Protein AF-A0A7T8KHH2-F1 (afdb_monomer_lite)

Radius of gyration: 18.03 Å; chains: 1; bounding box: 40×39×51 Å

Secondary structure (DSSP, 8-state):
-HHHHHHHHT-SS--SGGGHHHHHHHHHHHHHHHHHH-TTTHHHHHHHHHHHHHHHGGGGT-HHHHHHHHTSGGG-GGGS-HHHHHHHHHHHHHHHHTTTTS-PPPP---------SSPPPPPS---HHHHHHHHT--

Foldseek 3Di:
DVVVLCCQCVPPVNVFLLVNLLSLLVLLVVLVVCLVPDPVCNVVSVVVNVVSCVVCVVLLVDLVNLQSNVVDPVNPLVSDDPVSSVSSVVSNVVVVVVQVVDDDDDDDDDDDDDDPPRDPDDDDDDDPVNVVVVVVVD

Organism: Caligus rogercresseyi (NCBI:txid217165)

Sequence (138 aa):
PLAQALDILQSENNIFLGHLLPTISSLILHLKRIKEQSNKCRPLAEALLRGIHHRFDSYFESREMFVATSYLPEFKIRLFNSEQREKARKYLLEEVTSMDDGLDSPEIESSKGNSSFFCSEPSSEDTPDDEVNRFLAD

Structure (mmCIF, N/CA/C/O backbone):
data_AF-A0A7T8KHH2-F1
#
_entry.id   AF-A0A7T8KHH2-F1
#
loop_
_atom_site.group_PDB
_atom_site.id
_atom_site.type_symbol
_atom_site.label_atom_id
_atom_site.label_alt_id
_atom_site.label_comp_id
_atom_site.label_asym_id
_atom_site.label_entity_id
_atom_site.label_seq_id
_atom_site.pdbx_PDB_ins_code
_atom_site.Cartn_x
_atom_site.Cartn_y
_atom_site.Cartn_z
_atom_site.occupancy
_atom_site.B_iso_or_equiv
_atom_site.auth_seq_id
_atom_site.auth_comp_id
_atom_site.auth_asym_id
_atom_site.auth_atom_id
_atom_site.pdbx_PDB_model_num
ATOM 1 N N . PRO A 1 1 ? -14.313 0.964 2.209 1.00 89.00 1 PRO A N 1
ATOM 2 C CA . PRO A 1 1 ? -12.863 1.023 1.924 1.00 89.00 1 PRO A CA 1
ATOM 3 C C . PRO A 1 1 ? -12.239 -0.340 1.591 1.00 89.00 1 PRO A C 1
ATOM 5 O O . PRO A 1 1 ? -11.652 -0.449 0.529 1.00 89.00 1 PRO A O 1
ATOM 8 N N . LEU A 1 2 ? -12.371 -1.376 2.437 1.00 93.25 2 LEU A N 1
ATOM 9 C CA . LEU A 1 2 ? -11.752 -2.681 2.145 1.00 93.25 2 LEU A CA 1
ATOM 10 C C . LEU A 1 2 ? -12.328 -3.337 0.881 1.00 93.25 2 LEU A C 1
ATOM 12 O O . LEU A 1 2 ? -11.558 -3.736 0.022 1.00 93.25 2 LEU A O 1
ATOM 16 N N . ALA A 1 3 ? -13.658 -3.396 0.748 1.00 93.81 3 ALA A N 1
ATOM 17 C CA . ALA A 1 3 ? -14.310 -3.938 -0.449 1.00 93.81 3 ALA A CA 1
ATOM 18 C C . ALA A 1 3 ? -13.868 -3.200 -1.723 1.00 93.81 3 ALA A C 1
ATOM 20 O O . ALA A 1 3 ? -13.372 -3.829 -2.637 1.00 93.81 3 ALA A O 1
ATOM 21 N N . GLN A 1 4 ? -13.892 -1.864 -1.716 1.00 90.81 4 GLN A N 1
ATOM 22 C CA . GLN A 1 4 ? -13.430 -1.049 -2.850 1.00 90.81 4 GLN A CA 1
ATOM 23 C C . GLN A 1 4 ? -11.959 -1.298 -3.217 1.00 90.81 4 GLN A C 1
ATOM 25 O O . GLN A 1 4 ? -11.611 -1.327 -4.390 1.00 90.81 4 GLN A O 1
ATOM 30 N N . ALA A 1 5 ? -11.086 -1.481 -2.221 1.00 91.56 5 ALA A N 1
ATOM 31 C CA . ALA A 1 5 ? -9.690 -1.827 -2.469 1.00 91.56 5 ALA A CA 1
ATOM 32 C C . ALA A 1 5 ? -9.561 -3.208 -3.133 1.00 91.56 5 ALA A C 1
ATOM 34 O O . ALA A 1 5 ? -8.744 -3.374 -4.034 1.00 91.56 5 ALA A O 1
ATOM 35 N N . LEU A 1 6 ? -10.377 -4.183 -2.718 1.00 92.12 6 LEU A N 1
ATOM 36 C CA . LEU A 1 6 ? -10.442 -5.489 -3.374 1.00 92.12 6 LEU A CA 1
ATOM 37 C C . LEU A 1 6 ? -10.986 -5.369 -4.796 1.00 92.12 6 LEU A C 1
ATOM 39 O O . LEU A 1 6 ? -10.362 -5.906 -5.700 1.00 92.12 6 LEU A O 1
ATOM 43 N N . ASP A 1 7 ? -12.061 -4.608 -5.005 1.00 91.69 7 ASP A N 1
ATOM 44 C CA . ASP A 1 7 ? -12.656 -4.402 -6.326 1.00 91.69 7 ASP A CA 1
ATOM 45 C C . ASP A 1 7 ? -11.634 -3.838 -7.317 1.00 91.69 7 ASP A C 1
ATOM 47 O O . ASP A 1 7 ? -11.607 -4.253 -8.466 1.00 91.69 7 ASP A O 1
ATOM 51 N N . ILE A 1 8 ? -10.744 -2.941 -6.880 1.00 88.38 8 ILE A N 1
ATOM 52 C CA . ILE A 1 8 ? -9.673 -2.406 -7.732 1.00 88.38 8 ILE A CA 1
ATOM 53 C C . ILE A 1 8 ? -8.629 -3.472 -8.038 1.00 88.38 8 ILE A C 1
ATOM 55 O O . ILE A 1 8 ? -8.347 -3.723 -9.209 1.00 88.38 8 ILE A O 1
ATOM 59 N N . LEU A 1 9 ? -8.079 -4.112 -7.000 1.00 89.06 9 LEU A N 1
ATOM 60 C CA . LEU A 1 9 ? -7.001 -5.099 -7.148 1.00 89.06 9 LEU A CA 1
ATOM 61 C C . LEU A 1 9 ? -7.445 -6.379 -7.860 1.00 89.06 9 LEU A C 1
ATOM 63 O O . LEU A 1 9 ? -6.611 -7.107 -8.387 1.00 89.06 9 LEU A O 1
ATOM 67 N N . GLN A 1 10 ? -8.741 -6.673 -7.835 1.00 89.44 10 GLN A N 1
ATOM 68 C CA . GLN A 1 10 ? -9.348 -7.843 -8.461 1.00 89.44 10 GLN A CA 1
ATOM 69 C C . GLN A 1 10 ? -10.154 -7.473 -9.709 1.00 89.44 10 GLN A C 1
ATOM 71 O O . GLN A 1 10 ? -10.805 -8.344 -10.283 1.00 89.44 10 GLN A O 1
ATOM 76 N N . SER A 1 11 ? -10.134 -6.205 -10.134 1.00 86.94 11 SER A N 1
ATOM 77 C CA . SER A 1 11 ? -10.824 -5.804 -11.358 1.00 86.94 11 SER A CA 1
ATOM 78 C C . SER A 1 11 ? -10.152 -6.414 -12.580 1.00 86.94 11 SER A C 1
ATOM 80 O O . SER A 1 11 ? -8.928 -6.485 -12.677 1.00 86.94 11 SER A O 1
ATOM 82 N N . GLU A 1 12 ? -10.968 -6.766 -13.568 1.00 81.19 12 GLU A N 1
ATOM 83 C CA . GLU A 1 12 ? -10.494 -7.246 -14.870 1.00 81.19 12 GLU A CA 1
ATOM 84 C C . GLU A 1 12 ? -9.737 -6.157 -15.655 1.00 81.19 12 GLU A C 1
ATOM 86 O O . GLU A 1 12 ? -8.969 -6.464 -16.560 1.00 81.19 12 GLU A O 1
ATOM 91 N N . ASN A 1 13 ? -9.913 -4.883 -15.283 1.00 74.75 13 ASN A N 1
ATOM 92 C CA . ASN A 1 13 ? -9.340 -3.738 -15.990 1.00 74.75 13 ASN A CA 1
ATOM 93 C C . ASN A 1 13 ? -8.035 -3.203 -15.368 1.00 74.75 13 ASN A C 1
ATOM 95 O O . ASN A 1 13 ? -7.263 -2.565 -16.074 1.00 74.75 13 ASN A O 1
ATOM 99 N N . ASN A 1 14 ? -7.758 -3.455 -14.079 1.00 66.31 14 ASN A N 1
ATOM 100 C CA . ASN A 1 14 ? -6.582 -2.918 -13.369 1.00 66.31 14 ASN A CA 1
ATOM 101 C C . ASN A 1 14 ? -5.665 -4.037 -12.848 1.00 66.31 14 ASN A C 1
ATOM 103 O O . ASN A 1 14 ? -5.342 -4.103 -11.663 1.00 66.31 14 ASN A O 1
ATOM 107 N N . ILE A 1 15 ? -5.237 -4.925 -13.748 1.00 68.75 15 ILE A N 1
ATOM 108 C CA . ILE A 1 15 ? -4.427 -6.116 -13.419 1.00 68.75 15 ILE A CA 1
ATOM 109 C C . ILE A 1 15 ? -2.942 -5.754 -13.171 1.00 68.75 15 ILE A C 1
ATOM 111 O O . ILE A 1 15 ? -2.131 -6.591 -12.772 1.00 68.75 15 ILE A O 1
ATOM 115 N N . PHE A 1 16 ? -2.544 -4.498 -13.389 1.00 82.69 16 PHE A N 1
ATOM 116 C CA . PHE A 1 16 ? -1.143 -4.090 -13.295 1.00 82.69 16 PHE A CA 1
ATOM 117 C C . PHE A 1 16 ? -0.677 -3.914 -11.851 1.00 82.69 16 PHE A C 1
ATOM 119 O O . PHE A 1 16 ? -1.348 -3.299 -11.020 1.00 82.69 16 PHE A O 1
ATOM 126 N N . LEU A 1 17 ? 0.554 -4.363 -11.587 1.00 87.12 17 LEU A N 1
ATOM 127 C CA . LEU A 1 17 ? 1.184 -4.258 -10.272 1.00 87.12 17 LEU A CA 1
ATOM 128 C C . LEU A 1 17 ? 1.226 -2.808 -9.763 1.00 87.12 17 LEU A C 1
ATOM 130 O O . LEU A 1 17 ? 1.077 -2.578 -8.569 1.00 87.12 17 LEU A O 1
ATOM 134 N N . GLY A 1 18 ? 1.328 -1.817 -10.652 1.00 88.19 18 GLY A N 1
ATOM 135 C CA . GLY A 1 18 ? 1.371 -0.407 -10.266 1.00 88.19 18 GLY A CA 1
ATOM 136 C C . GLY A 1 18 ? 0.153 0.099 -9.477 1.00 88.19 18 GLY A C 1
ATOM 137 O O . GLY A 1 18 ? 0.276 1.101 -8.782 1.00 88.19 18 GLY A O 1
ATOM 138 N N . HIS A 1 19 ? -0.992 -0.596 -9.493 1.00 88.62 19 HIS A N 1
ATOM 139 C CA . HIS A 1 19 ? -2.162 -0.226 -8.681 1.00 88.62 19 HIS A CA 1
ATOM 140 C C . HIS A 1 19 ? -2.049 -0.633 -7.206 1.00 88.62 19 HIS A C 1
ATOM 142 O O . HIS A 1 19 ? -2.787 -0.108 -6.365 1.00 88.62 19 HIS A O 1
ATOM 148 N N . LEU A 1 20 ? -1.145 -1.552 -6.853 1.00 91.25 20 LEU A N 1
ATOM 149 C CA . LEU A 1 20 ? -1.131 -2.149 -5.519 1.00 91.25 20 LEU A CA 1
ATOM 150 C C . LEU A 1 20 ? -0.645 -1.181 -4.425 1.00 91.25 20 LEU A C 1
ATOM 152 O O . LEU A 1 20 ? -1.363 -1.014 -3.438 1.00 91.25 20 LEU A O 1
ATOM 156 N N . LEU A 1 21 ? 0.488 -0.483 -4.584 1.00 90.81 21 LEU A N 1
ATOM 157 C CA . LEU A 1 21 ? 0.924 0.514 -3.585 1.00 90.81 21 LEU A CA 1
ATOM 158 C C . LEU A 1 21 ? -0.093 1.648 -3.384 1.00 90.81 21 LEU A C 1
ATOM 160 O O . LEU A 1 21 ? -0.408 1.939 -2.224 1.00 90.81 21 LEU A O 1
ATOM 164 N N . PRO A 1 22 ? -0.648 2.267 -4.446 1.00 88.88 22 PRO A N 1
ATOM 165 C C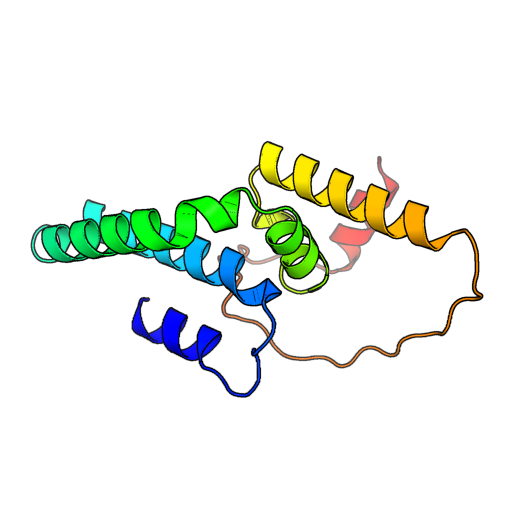A . PRO A 1 22 ? -1.690 3.282 -4.309 1.00 88.88 22 PRO A CA 1
ATOM 166 C C . PRO A 1 22 ? -2.903 2.785 -3.534 1.00 88.88 22 PRO A C 1
ATOM 168 O O . PRO A 1 22 ? -3.365 3.436 -2.592 1.00 88.88 22 PRO A O 1
ATOM 171 N N . THR A 1 23 ? -3.389 1.597 -3.887 1.00 91.25 23 THR A N 1
ATOM 172 C CA . THR A 1 23 ? -4.611 1.045 -3.304 1.00 91.25 23 THR A CA 1
ATOM 173 C C . THR A 1 23 ? -4.417 0.687 -1.832 1.00 91.25 23 THR A C 1
ATOM 175 O O . THR A 1 23 ? -5.246 1.045 -0.991 1.00 91.25 23 THR A O 1
ATOM 178 N N . ILE A 1 24 ? -3.295 0.047 -1.485 1.00 93.19 24 ILE A N 1
ATOM 179 C CA . ILE A 1 24 ? -2.979 -0.300 -0.094 1.00 93.19 24 ILE A CA 1
ATOM 180 C C . ILE A 1 24 ? -2.725 0.957 0.749 1.00 93.19 24 ILE A C 1
ATOM 182 O O . ILE A 1 24 ? -3.227 1.043 1.871 1.00 93.19 24 ILE A O 1
ATOM 186 N N . SER A 1 25 ? -2.024 1.962 0.215 1.00 91.50 25 SER A N 1
ATOM 187 C CA . SER A 1 25 ? -1.775 3.227 0.925 1.00 91.50 25 SER A CA 1
ATOM 188 C C . SER A 1 25 ? -3.076 3.959 1.257 1.00 91.50 25 SER A C 1
ATOM 190 O O . SER A 1 25 ? -3.282 4.383 2.399 1.00 91.50 25 SER A O 1
ATOM 192 N N . SER A 1 26 ? -3.992 4.040 0.286 1.00 91.06 26 SER A N 1
ATOM 193 C CA . SER A 1 26 ? -5.323 4.621 0.484 1.00 91.06 26 SER A CA 1
ATOM 194 C C . SER A 1 26 ? -6.132 3.835 1.524 1.00 91.06 26 SER A C 1
ATOM 196 O O . SER A 1 26 ? -6.684 4.408 2.471 1.00 91.06 26 SER A O 1
ATOM 198 N N . LEU A 1 27 ? -6.130 2.501 1.432 1.00 94.31 27 LEU A N 1
ATOM 199 C CA . LEU A 1 27 ? -6.810 1.641 2.399 1.00 94.31 27 LEU A CA 1
ATOM 200 C C . LEU A 1 27 ? -6.287 1.853 3.829 1.00 94.31 27 LEU A C 1
ATOM 202 O O . LEU A 1 27 ? -7.090 1.973 4.758 1.00 94.31 27 LEU A O 1
ATOM 206 N N . ILE A 1 28 ? -4.966 1.949 4.015 1.00 94.94 28 ILE A N 1
ATOM 207 C CA . ILE A 1 28 ? -4.346 2.227 5.318 1.00 94.94 28 ILE A CA 1
ATOM 208 C C . ILE A 1 28 ? -4.833 3.570 5.874 1.00 94.94 28 ILE A C 1
ATOM 210 O O . ILE A 1 28 ? -5.194 3.641 7.051 1.00 94.94 28 ILE A O 1
ATOM 214 N N . LEU A 1 29 ? -4.877 4.623 5.050 1.00 93.31 29 LEU A N 1
ATOM 215 C CA . LEU A 1 29 ? -5.352 5.945 5.467 1.00 93.31 29 LEU A CA 1
ATOM 216 C C . LEU A 1 29 ? -6.812 5.893 5.946 1.00 93.31 29 LEU A C 1
ATOM 218 O O . LEU A 1 29 ? -7.133 6.380 7.034 1.00 93.31 29 LEU A O 1
ATOM 222 N N . HIS A 1 30 ? -7.687 5.229 5.187 1.00 94.25 30 HIS A N 1
ATOM 223 C CA . HIS A 1 30 ? -9.087 5.049 5.573 1.00 94.25 30 HIS A CA 1
ATOM 224 C C . HIS A 1 30 ? -9.250 4.222 6.856 1.00 94.25 30 HIS A C 1
ATOM 226 O O . HIS A 1 30 ? -10.066 4.570 7.711 1.00 94.25 30 HIS A O 1
ATOM 232 N N . LEU A 1 31 ? -8.476 3.147 7.025 1.00 95.56 31 LEU A N 1
ATOM 233 C CA . LEU A 1 31 ? -8.529 2.317 8.232 1.00 95.56 31 LEU A CA 1
ATOM 234 C C . LEU A 1 31 ? -8.012 3.061 9.468 1.00 95.56 31 LEU A C 1
ATOM 236 O O . LEU A 1 31 ? -8.606 2.924 10.538 1.00 95.56 31 LEU A O 1
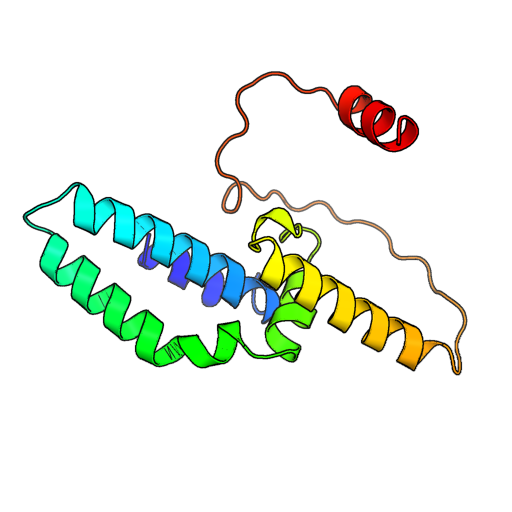ATOM 240 N N . LYS A 1 32 ? -6.964 3.887 9.333 1.00 95.38 32 LYS A N 1
ATOM 241 C CA . LYS A 1 32 ? -6.497 4.775 10.411 1.00 95.38 32 LYS A CA 1
ATOM 242 C C . LYS A 1 32 ? -7.602 5.740 10.844 1.00 95.38 32 LYS A C 1
ATOM 244 O O . LYS A 1 32 ? -7.890 5.828 12.035 1.00 95.38 32 LYS A O 1
ATOM 249 N N . ARG A 1 33 ? -8.306 6.348 9.884 1.00 94.94 33 ARG A N 1
ATOM 250 C CA . ARG A 1 33 ? -9.448 7.232 10.162 1.00 94.94 33 ARG A CA 1
ATOM 251 C C . ARG A 1 33 ? -10.586 6.508 10.892 1.00 94.94 33 ARG A C 1
ATOM 253 O O . ARG A 1 33 ? -11.094 7.017 11.885 1.00 94.94 33 ARG A O 1
ATOM 260 N N . ILE A 1 34 ? -10.953 5.297 10.460 1.00 93.88 34 ILE A N 1
ATOM 261 C CA . ILE A 1 34 ? -11.982 4.480 11.137 1.00 93.88 34 ILE A CA 1
ATOM 262 C C . ILE A 1 34 ? -11.549 4.113 12.561 1.00 93.88 34 ILE A C 1
ATOM 264 O O . ILE A 1 34 ? -12.369 4.167 13.478 1.00 93.88 34 ILE A O 1
ATOM 268 N N . LYS A 1 35 ? -10.271 3.763 12.753 1.00 93.56 35 LYS A N 1
ATOM 269 C CA . LYS A 1 35 ? -9.697 3.442 14.067 1.00 93.56 35 LYS A CA 1
ATOM 270 C C . LYS A 1 35 ? -9.826 4.613 15.047 1.00 93.56 35 LYS A C 1
ATOM 272 O O . LYS A 1 35 ? -10.097 4.385 16.222 1.00 93.56 35 LYS A O 1
ATOM 277 N N . GLU A 1 36 ? -9.621 5.838 14.569 1.00 93.62 36 GLU A N 1
ATOM 278 C CA . GLU A 1 36 ? -9.692 7.064 15.374 1.00 93.62 36 GLU A CA 1
ATOM 279 C C . GLU A 1 36 ? -11.132 7.518 15.641 1.00 93.62 36 GLU A C 1
ATOM 281 O O . GLU A 1 36 ? -11.433 7.992 16.733 1.00 93.62 36 GLU A O 1
ATOM 286 N N . GLN A 1 37 ? -12.033 7.355 14.668 1.00 92.44 37 GLN A N 1
ATOM 287 C CA . GLN A 1 37 ? -13.394 7.898 14.732 1.00 92.44 37 GLN A CA 1
ATOM 288 C C . GLN A 1 37 ? -14.439 6.931 15.315 1.00 92.44 37 GLN A C 1
ATOM 290 O O . GLN A 1 37 ? -15.505 7.374 15.740 1.00 92.44 37 GLN A O 1
ATOM 295 N N . SER A 1 38 ? -14.185 5.615 15.326 1.00 87.50 38 SER A N 1
ATOM 296 C CA . SER A 1 38 ? -15.179 4.608 15.728 1.00 87.50 38 SER A CA 1
ATOM 297 C C . SER A 1 38 ? -14.682 3.682 16.831 1.00 87.50 38 SER A C 1
ATOM 299 O O . SER A 1 38 ? -13.881 2.782 16.596 1.00 87.50 38 SER A O 1
ATOM 301 N N . ASN A 1 39 ? -15.274 3.799 18.022 1.00 85.81 39 ASN A N 1
ATOM 302 C CA . ASN A 1 39 ? -14.981 2.899 19.143 1.00 85.81 39 ASN A CA 1
ATOM 303 C C . ASN A 1 39 ? -15.453 1.454 18.901 1.00 85.81 39 ASN A C 1
ATOM 305 O O . ASN A 1 39 ? -14.841 0.519 19.409 1.00 85.81 39 ASN A O 1
ATOM 309 N N . LYS A 1 40 ? -16.519 1.250 18.110 1.00 92.50 40 LYS A N 1
ATOM 310 C CA . LYS A 1 40 ? -17.077 -0.088 17.831 1.00 92.50 40 LYS A CA 1
ATOM 311 C C . LYS A 1 40 ? -16.257 -0.854 16.792 1.00 92.50 40 LYS A C 1
ATOM 313 O O . LYS A 1 40 ? -16.032 -2.048 16.948 1.00 92.50 40 LYS A O 1
ATOM 318 N N . CYS A 1 41 ? -15.802 -0.171 15.741 1.00 92.19 41 CYS A N 1
ATOM 319 C CA . CYS A 1 41 ? -15.073 -0.801 14.634 1.00 92.19 41 CYS A CA 1
ATOM 320 C C . CYS A 1 41 ? -13.550 -0.747 14.804 1.00 92.19 41 CYS A C 1
ATOM 322 O O . CYS A 1 41 ? -12.825 -1.308 13.982 1.00 92.19 41 CYS A O 1
ATOM 324 N N . ARG A 1 42 ? -13.051 -0.101 15.863 1.00 94.88 42 ARG A N 1
ATOM 325 C CA . ARG A 1 42 ? -11.620 0.015 16.151 1.00 94.88 42 ARG A CA 1
ATOM 326 C C . ARG A 1 42 ? -10.882 -1.331 16.191 1.00 94.88 42 ARG A C 1
ATOM 328 O O . ARG A 1 42 ? -9.870 -1.423 15.499 1.00 94.88 42 ARG A O 1
ATOM 335 N N . PRO A 1 43 ? -11.362 -2.385 16.884 1.00 95.75 43 PRO A N 1
ATOM 336 C CA . PRO A 1 43 ? -10.653 -3.668 16.912 1.00 95.75 43 PRO A CA 1
ATOM 337 C C . PRO A 1 43 ? -10.507 -4.299 15.521 1.00 95.75 43 PRO A C 1
ATOM 339 O O . PRO A 1 43 ? -9.461 -4.859 15.197 1.00 95.75 43 PRO A O 1
ATOM 342 N N . LEU A 1 44 ? -11.536 -4.159 14.677 1.00 95.50 44 LEU A N 1
ATOM 343 C CA . LEU A 1 44 ? -11.506 -4.627 13.292 1.00 95.50 44 LEU A CA 1
ATOM 344 C C . LEU A 1 44 ? -10.504 -3.821 12.457 1.00 95.50 44 LEU A C 1
ATOM 346 O O . LEU A 1 44 ? -9.692 -4.409 11.747 1.00 95.50 44 LEU A O 1
ATOM 350 N N . ALA A 1 45 ? -10.523 -2.490 12.564 1.00 96.00 45 ALA A N 1
ATOM 351 C CA . ALA A 1 45 ? -9.578 -1.630 11.856 1.00 96.00 45 ALA A CA 1
ATOM 352 C C . ALA A 1 45 ? -8.123 -1.928 12.257 1.00 96.00 45 ALA A C 1
ATOM 354 O O . ALA A 1 45 ? -7.250 -2.003 11.397 1.00 96.00 45 ALA A O 1
ATOM 355 N N . GLU A 1 46 ? -7.860 -2.165 13.545 1.00 96.81 46 GLU A N 1
ATOM 356 C CA . GLU A 1 46 ? -6.538 -2.559 14.039 1.00 96.81 46 GLU A CA 1
ATOM 357 C C . GLU A 1 46 ? -6.108 -3.938 13.525 1.00 96.81 46 GLU A C 1
ATOM 359 O O . GLU A 1 46 ? -4.959 -4.103 13.117 1.00 96.81 46 GLU A O 1
ATOM 364 N N . ALA A 1 47 ? -7.012 -4.923 13.510 1.00 97.56 47 ALA A N 1
ATOM 365 C CA . ALA A 1 47 ? -6.721 -6.248 12.967 1.00 97.56 47 ALA A CA 1
ATOM 366 C C . ALA A 1 47 ? -6.389 -6.195 11.468 1.00 97.56 47 ALA A C 1
ATOM 368 O O . ALA A 1 47 ? -5.409 -6.805 11.040 1.00 97.56 47 ALA A O 1
ATOM 369 N N . LEU A 1 48 ? -7.152 -5.420 10.692 1.00 96.94 48 LEU A N 1
ATOM 370 C CA . LEU A 1 48 ? -6.899 -5.221 9.265 1.00 96.94 48 LEU A CA 1
ATOM 371 C C . LEU A 1 48 ? -5.573 -4.499 9.018 1.00 96.94 48 LEU A C 1
ATOM 373 O O . LEU A 1 48 ? -4.793 -4.953 8.189 1.00 96.94 48 LEU A O 1
ATOM 377 N N . LEU A 1 49 ? -5.275 -3.430 9.764 1.00 97.12 49 LEU A N 1
ATOM 378 C CA . LEU A 1 49 ? -3.995 -2.721 9.655 1.00 97.12 49 LEU A CA 1
ATOM 379 C C . LEU A 1 49 ? -2.807 -3.646 9.942 1.00 97.12 49 LEU A C 1
ATOM 381 O O . LEU A 1 49 ? -1.844 -3.636 9.182 1.00 97.12 49 LEU A O 1
ATOM 385 N N . ARG A 1 50 ? -2.890 -4.482 10.989 1.00 97.62 50 ARG A N 1
ATOM 386 C CA . ARG A 1 50 ? -1.848 -5.480 11.287 1.00 97.62 50 ARG A CA 1
ATOM 387 C C . ARG A 1 50 ? -1.688 -6.496 10.160 1.00 97.62 50 ARG A C 1
ATOM 389 O O . ARG A 1 50 ? -0.564 -6.804 9.782 1.00 97.62 50 ARG A O 1
ATOM 396 N N . GLY A 1 51 ? -2.798 -7.009 9.627 1.00 97.12 51 GLY A N 1
ATOM 397 C CA . GLY A 1 51 ? -2.774 -7.972 8.526 1.00 97.12 51 GLY A CA 1
ATOM 398 C C . GLY A 1 51 ? -2.188 -7.389 7.239 1.00 97.12 51 GLY A C 1
ATOM 399 O O . GLY A 1 51 ? -1.431 -8.071 6.553 1.00 97.12 51 GLY A O 1
ATOM 400 N N . ILE A 1 52 ? -2.504 -6.126 6.938 1.00 96.12 52 ILE A N 1
ATOM 401 C CA . ILE A 1 52 ? -1.956 -5.401 5.787 1.00 96.12 52 ILE A CA 1
ATOM 402 C C . ILE A 1 52 ? -0.453 -5.198 5.957 1.00 96.12 52 ILE A C 1
ATOM 404 O O . ILE A 1 52 ? 0.290 -5.585 5.066 1.00 96.12 52 ILE A O 1
ATOM 408 N N . HIS A 1 53 ? -0.016 -4.657 7.097 1.00 95.38 53 HIS A N 1
ATOM 409 C CA . HIS A 1 53 ? 1.400 -4.435 7.406 1.00 95.38 53 HIS A CA 1
ATOM 410 C C . HIS A 1 53 ? 2.185 -5.747 7.243 1.00 95.38 53 HIS A C 1
ATOM 412 O O . HIS A 1 53 ? 3.020 -5.884 6.357 1.00 95.38 53 HIS A O 1
ATOM 418 N N . HIS A 1 54 ? 1.763 -6.803 7.946 1.00 96.38 54 HIS A N 1
ATOM 419 C CA . HIS A 1 54 ? 2.413 -8.113 7.879 1.00 96.38 54 HIS A CA 1
ATOM 420 C C . HIS A 1 54 ? 2.553 -8.690 6.457 1.00 96.38 54 HIS A C 1
ATOM 422 O O . HIS A 1 54 ? 3.510 -9.410 6.185 1.00 96.38 54 HIS A O 1
ATOM 428 N N . ARG A 1 55 ? 1.603 -8.409 5.557 1.00 95.12 55 ARG A N 1
ATOM 429 C CA . ARG A 1 55 ? 1.610 -8.948 4.191 1.00 95.12 55 ARG A CA 1
ATOM 430 C C . ARG A 1 55 ? 2.327 -8.053 3.183 1.00 95.12 55 ARG A C 1
ATOM 432 O O . ARG A 1 55 ? 2.881 -8.578 2.224 1.00 95.12 55 ARG A O 1
ATOM 439 N N . PHE A 1 56 ? 2.259 -6.736 3.358 1.00 93.81 56 PHE A N 1
ATOM 440 C CA . PHE A 1 56 ? 2.630 -5.777 2.320 1.00 93.81 56 PHE A CA 1
ATOM 441 C C . PHE A 1 56 ? 3.828 -4.894 2.671 1.00 93.81 56 PHE A C 1
ATOM 443 O O . PHE A 1 56 ? 4.287 -4.191 1.779 1.00 93.81 56 PHE A O 1
ATOM 450 N N . ASP A 1 57 ? 4.380 -4.934 3.888 1.00 91.88 57 ASP A N 1
ATOM 451 C CA . ASP A 1 57 ? 5.516 -4.071 4.264 1.00 91.88 57 ASP A CA 1
ATOM 452 C C . ASP A 1 57 ? 6.688 -4.163 3.287 1.00 91.88 57 ASP A C 1
ATOM 454 O O . ASP A 1 57 ? 7.178 -3.144 2.812 1.00 91.88 57 ASP A O 1
ATOM 458 N N . SER A 1 58 ? 7.081 -5.382 2.909 1.00 93.62 58 SER A N 1
ATOM 459 C CA . SER A 1 58 ? 8.192 -5.600 1.976 1.00 93.62 58 SER A CA 1
ATOM 460 C C . SER A 1 58 ? 7.946 -4.983 0.596 1.00 93.62 58 SER A C 1
ATOM 462 O O . SER A 1 58 ? 8.887 -4.649 -0.118 1.00 93.62 58 SER A O 1
ATOM 464 N N . TYR A 1 59 ? 6.683 -4.804 0.203 1.00 90.88 59 TYR A N 1
ATOM 465 C CA . TYR A 1 59 ? 6.324 -4.197 -1.078 1.00 90.88 59 TYR A CA 1
ATOM 466 C C . TYR A 1 59 ? 6.553 -2.682 -1.065 1.00 90.88 59 TYR A C 1
ATOM 468 O O . TYR A 1 59 ? 6.842 -2.109 -2.110 1.00 90.88 59 TYR A O 1
ATOM 476 N N . PHE A 1 60 ? 6.497 -2.035 0.104 1.00 88.38 60 PHE A N 1
ATOM 477 C CA . PHE A 1 60 ? 6.834 -0.615 0.258 1.00 88.38 60 PHE A CA 1
ATOM 478 C C . PHE A 1 60 ? 8.341 -0.334 0.201 1.00 88.38 60 PHE A C 1
ATOM 480 O O . PHE A 1 60 ? 8.741 0.830 0.227 1.00 88.38 60 PHE A O 1
ATOM 487 N N . GLU A 1 61 ? 9.166 -1.376 0.106 1.00 88.69 61 GLU A N 1
ATOM 488 C CA . GLU A 1 61 ? 10.623 -1.290 -0.024 1.00 88.69 61 GLU A CA 1
ATOM 489 C C . GLU A 1 61 ? 11.129 -1.819 -1.379 1.00 88.69 61 GLU A C 1
ATOM 491 O O . GLU A 1 61 ? 12.277 -1.574 -1.746 1.00 88.69 61 GLU A O 1
ATOM 496 N N . SER A 1 62 ? 10.282 -2.511 -2.149 1.00 91.56 62 SER A N 1
ATOM 497 C CA . SER A 1 62 ? 10.656 -3.118 -3.433 1.00 91.56 62 SER A CA 1
ATOM 498 C C . SER A 1 62 ? 10.826 -2.072 -4.537 1.00 91.56 62 SER A C 1
ATOM 500 O O . SER A 1 62 ? 9.915 -1.292 -4.830 1.00 91.56 62 SER A O 1
ATOM 502 N N . ARG A 1 63 ? 11.985 -2.107 -5.210 1.00 90.88 63 ARG A N 1
ATOM 503 C CA . ARG A 1 63 ? 12.299 -1.267 -6.379 1.00 90.88 63 ARG A CA 1
ATOM 504 C C . ARG A 1 63 ? 11.272 -1.462 -7.490 1.00 90.88 63 ARG A C 1
ATOM 506 O O . ARG A 1 63 ? 10.747 -0.484 -8.013 1.00 90.88 63 ARG A O 1
ATOM 513 N N . GLU A 1 64 ? 10.950 -2.713 -7.802 1.00 90.56 64 GLU A N 1
ATOM 514 C CA . GLU A 1 64 ? 9.999 -3.108 -8.846 1.00 90.56 64 GLU A CA 1
ATOM 515 C C . GLU A 1 64 ? 8.626 -2.495 -8.585 1.00 90.56 64 GLU A C 1
ATOM 517 O O . GLU A 1 64 ? 7.955 -2.029 -9.503 1.00 90.56 64 GLU A O 1
ATOM 522 N N . MET A 1 65 ? 8.234 -2.441 -7.315 1.00 90.44 65 MET A N 1
ATOM 523 C CA . MET A 1 65 ? 6.965 -1.881 -6.895 1.00 90.44 65 MET A CA 1
ATOM 524 C C . MET A 1 65 ? 6.888 -0.367 -7.129 1.00 90.44 65 MET A C 1
ATOM 526 O O . MET A 1 65 ? 5.894 0.135 -7.666 1.00 90.44 65 MET A O 1
ATOM 530 N N . PHE A 1 66 ? 7.946 0.364 -6.765 1.00 89.12 66 PHE A N 1
ATOM 531 C CA . PHE A 1 66 ? 8.049 1.802 -7.029 1.00 89.12 66 PHE A CA 1
ATOM 532 C C . PHE A 1 66 ? 8.069 2.102 -8.521 1.00 89.12 66 PHE A C 1
ATOM 534 O O . PHE A 1 66 ? 7.352 2.994 -8.972 1.00 89.12 66 PHE A O 1
ATOM 541 N N . VAL A 1 67 ? 8.856 1.347 -9.282 1.00 88.81 67 VAL A N 1
ATOM 542 C CA . VAL A 1 67 ? 8.972 1.495 -10.732 1.00 88.81 67 VAL A CA 1
ATOM 543 C C . VAL A 1 67 ? 7.621 1.224 -11.405 1.00 88.81 67 VAL A C 1
ATOM 545 O O . VAL A 1 67 ? 7.099 2.104 -12.086 1.00 88.81 67 VAL A O 1
ATOM 548 N N . ALA A 1 68 ? 6.983 0.082 -11.125 1.00 89.81 68 ALA A N 1
ATOM 549 C CA . ALA A 1 68 ? 5.673 -0.274 -11.678 1.00 89.81 68 ALA A CA 1
ATOM 550 C C . ALA A 1 68 ? 4.587 0.757 -11.344 1.00 89.81 68 ALA A C 1
ATOM 552 O O . ALA A 1 68 ? 3.770 1.095 -12.196 1.00 89.81 68 ALA A O 1
ATOM 553 N N . THR A 1 69 ? 4.583 1.275 -10.112 1.00 89.50 69 THR A N 1
ATOM 554 C CA . THR A 1 69 ? 3.634 2.322 -9.704 1.00 89.50 69 THR A CA 1
ATOM 555 C C . THR A 1 69 ? 3.892 3.624 -10.457 1.00 89.50 69 THR A C 1
ATOM 557 O O . THR A 1 69 ? 2.951 4.278 -10.892 1.00 89.50 69 THR A O 1
ATOM 560 N N . SER A 1 70 ? 5.162 3.988 -10.648 1.00 86.06 70 SER A N 1
ATOM 561 C CA . SER A 1 70 ? 5.542 5.251 -11.288 1.00 86.06 70 SER A CA 1
ATOM 562 C C . SER A 1 70 ? 5.338 5.256 -12.805 1.00 86.06 70 SER A C 1
ATOM 564 O O . SER A 1 70 ? 5.222 6.330 -13.388 1.00 86.06 70 SER A O 1
ATOM 566 N N . TYR A 1 71 ? 5.262 4.083 -13.442 1.00 83.94 71 TYR A N 1
ATOM 567 C CA . TYR A 1 71 ? 4.902 3.959 -14.858 1.00 83.94 71 TYR A CA 1
ATOM 568 C C . TYR A 1 71 ? 3.440 4.302 -15.153 1.00 83.94 71 TYR A C 1
ATOM 570 O O . TYR A 1 71 ? 3.109 4.595 -16.299 1.00 83.94 71 TYR A O 1
ATOM 578 N N . LEU A 1 72 ? 2.560 4.267 -14.150 1.00 83.00 72 LEU A N 1
ATOM 579 C CA . LEU A 1 72 ? 1.151 4.590 -14.332 1.00 83.00 72 LEU A CA 1
ATOM 580 C C . LEU A 1 72 ? 0.938 6.103 -14.158 1.00 83.00 72 LEU A C 1
ATOM 582 O O . LEU A 1 72 ? 1.100 6.614 -13.046 1.00 83.00 72 LEU A O 1
ATOM 586 N N . PRO A 1 73 ? 0.528 6.836 -15.215 1.00 76.00 73 PRO A N 1
ATOM 587 C CA . PRO A 1 73 ? 0.377 8.294 -15.159 1.00 76.00 73 PRO A CA 1
ATOM 588 C C . PRO A 1 73 ? -0.640 8.767 -14.111 1.00 76.00 73 PRO A C 1
ATOM 590 O O . PRO A 1 73 ? -0.540 9.883 -13.599 1.00 76.00 73 PRO A O 1
ATOM 593 N N . GLU A 1 74 ? -1.611 7.910 -13.779 1.00 71.94 74 GLU A N 1
ATOM 594 C CA . GLU A 1 74 ? -2.642 8.156 -12.765 1.00 71.94 74 GLU A CA 1
ATOM 595 C C . GLU A 1 74 ? -2.062 8.239 -11.345 1.00 71.94 74 GLU A C 1
ATOM 597 O O . GLU A 1 74 ? -2.551 9.010 -10.516 1.00 71.94 74 GLU A O 1
ATOM 602 N N . PHE A 1 75 ? -0.973 7.517 -11.060 1.00 65.69 75 PHE A N 1
ATOM 603 C CA . PHE A 1 75 ? -0.338 7.465 -9.738 1.00 65.69 75 PHE A CA 1
ATOM 604 C C . PHE A 1 75 ? 0.784 8.473 -9.609 1.00 65.69 75 PHE A C 1
ATOM 606 O O . PHE A 1 75 ? 1.875 8.161 -9.124 1.00 65.69 75 PHE A O 1
ATOM 613 N N . LYS A 1 76 ? 0.465 9.716 -10.008 1.00 60.56 76 LYS A N 1
ATOM 614 C CA . LYS A 1 76 ? 1.329 10.888 -9.854 1.00 60.56 76 LYS A CA 1
ATOM 615 C C . LYS A 1 76 ? 2.043 10.805 -8.508 1.00 60.56 76 LYS A C 1
ATOM 617 O O . LYS A 1 76 ? 1.428 10.558 -7.471 1.00 60.56 76 LYS A O 1
ATOM 622 N N . ILE A 1 77 ? 3.335 11.119 -8.538 1.00 59.16 77 ILE A N 1
ATOM 623 C CA . ILE A 1 77 ? 4.321 11.014 -7.449 1.00 59.16 77 ILE A CA 1
ATOM 624 C C . ILE A 1 77 ? 3.872 11.678 -6.115 1.00 59.16 77 ILE A C 1
ATOM 626 O O . ILE A 1 77 ? 4.495 11.500 -5.077 1.00 59.16 77 ILE A O 1
ATOM 630 N N . ARG A 1 78 ? 2.752 12.413 -6.114 1.00 61.22 78 ARG A N 1
ATOM 631 C CA . ARG A 1 78 ? 2.020 12.911 -4.940 1.00 61.22 78 ARG A CA 1
ATOM 632 C C . ARG A 1 78 ? 1.526 11.811 -3.987 1.00 61.22 78 ARG A C 1
ATOM 634 O O . ARG A 1 78 ? 1.265 12.118 -2.830 1.00 61.22 78 ARG A O 1
ATOM 641 N N . LEU A 1 79 ? 1.387 10.566 -4.450 1.00 67.62 79 LEU A N 1
ATOM 642 C CA . LEU A 1 79 ? 1.057 9.422 -3.588 1.00 67.62 79 LEU A CA 1
ATOM 643 C C . LEU A 1 79 ? 2.172 9.122 -2.574 1.00 67.62 79 LEU A C 1
ATOM 645 O O . LEU A 1 79 ? 1.915 8.661 -1.462 1.00 67.62 79 LEU A O 1
ATOM 649 N N . PHE A 1 80 ? 3.413 9.363 -2.980 1.00 75.56 80 PHE A N 1
ATOM 650 C CA . PHE A 1 80 ? 4.595 9.051 -2.206 1.00 75.56 80 PHE A CA 1
ATOM 651 C C . PHE A 1 80 ? 4.946 10.197 -1.262 1.00 75.56 80 PHE A C 1
ATOM 653 O O . PHE A 1 80 ? 4.811 11.375 -1.598 1.00 75.56 80 PHE A O 1
ATOM 660 N N . ASN A 1 81 ? 5.454 9.853 -0.078 1.00 81.50 81 ASN A N 1
ATOM 661 C CA . ASN A 1 81 ? 6.123 10.848 0.756 1.00 81.50 81 ASN A CA 1
ATOM 662 C C . ASN A 1 81 ? 7.418 11.342 0.071 1.00 81.50 81 ASN A C 1
ATOM 664 O O . ASN A 1 81 ? 7.843 10.795 -0.947 1.00 81.50 81 ASN A O 1
ATOM 668 N N . SER A 1 82 ? 8.055 12.383 0.612 1.00 81.81 82 SER A N 1
ATOM 669 C CA . SER A 1 82 ? 9.248 12.987 -0.001 1.00 81.81 82 SER A CA 1
ATOM 670 C C . SER A 1 82 ? 10.373 11.978 -0.268 1.00 81.81 82 SER A C 1
ATOM 672 O O . SER A 1 82 ? 10.969 12.007 -1.341 1.00 81.81 82 SER A O 1
ATOM 674 N N . GLU A 1 83 ? 10.616 11.054 0.663 1.00 84.25 83 GLU A N 1
ATOM 675 C CA . GLU A 1 83 ? 11.649 10.018 0.544 1.00 84.25 83 GLU A CA 1
ATOM 676 C C . GLU A 1 83 ? 11.289 8.983 -0.533 1.00 84.25 83 GLU A C 1
ATOM 678 O O . GLU A 1 83 ? 12.093 8.644 -1.398 1.00 84.25 83 GLU A O 1
ATOM 683 N N . GLN A 1 84 ? 10.050 8.499 -0.519 1.00 83.69 84 GLN A N 1
ATOM 684 C CA . GLN A 1 84 ? 9.531 7.555 -1.506 1.00 83.69 84 GLN A CA 1
ATOM 685 C C . GLN A 1 84 ? 9.525 8.154 -2.919 1.00 83.69 84 GLN A C 1
ATOM 687 O O . GLN A 1 84 ? 9.830 7.464 -3.889 1.00 83.69 84 GLN A O 1
ATOM 692 N N . ARG A 1 85 ? 9.234 9.454 -3.034 1.00 84.50 85 ARG A N 1
ATOM 693 C CA . ARG A 1 85 ? 9.301 10.219 -4.283 1.00 84.50 85 ARG A CA 1
ATOM 694 C C . ARG A 1 85 ? 10.723 10.277 -4.829 1.00 84.50 85 ARG A C 1
ATOM 696 O O . ARG A 1 85 ? 10.920 10.116 -6.032 1.00 84.50 85 ARG A O 1
ATOM 703 N N . GLU A 1 86 ? 11.701 10.505 -3.962 1.00 86.44 86 GLU A N 1
ATOM 704 C CA . GLU A 1 86 ? 13.110 10.502 -4.343 1.00 86.44 86 GLU A CA 1
ATOM 705 C C . GLU A 1 86 ? 13.566 9.108 -4.797 1.00 86.44 86 GLU A C 1
ATOM 707 O O . GLU A 1 86 ? 14.167 8.987 -5.865 1.00 86.44 86 GLU A O 1
ATOM 712 N N . LYS A 1 87 ? 13.192 8.050 -4.061 1.00 87.00 87 LYS A N 1
ATOM 713 C CA . LYS A 1 87 ? 13.457 6.652 -4.451 1.00 87.00 87 LYS A CA 1
ATOM 714 C C . LYS A 1 87 ? 12.858 6.319 -5.814 1.00 87.00 87 LYS A C 1
ATOM 716 O O . LYS A 1 87 ? 13.574 5.848 -6.690 1.00 87.00 87 LYS A O 1
ATOM 721 N N . ALA A 1 88 ? 11.577 6.623 -6.020 1.00 86.50 88 ALA A N 1
ATOM 722 C CA . ALA A 1 88 ? 10.889 6.398 -7.288 1.00 86.50 88 ALA A CA 1
ATOM 723 C C . ALA A 1 88 ? 11.576 7.124 -8.455 1.00 86.50 88 ALA A C 1
ATOM 725 O O . ALA A 1 88 ? 11.829 6.519 -9.496 1.00 86.50 88 ALA A O 1
ATOM 726 N N . ARG A 1 89 ? 11.945 8.401 -8.265 1.00 86.56 89 ARG A N 1
ATOM 727 C CA . ARG A 1 89 ? 12.673 9.184 -9.274 1.00 86.56 89 ARG A CA 1
ATOM 728 C C . ARG A 1 89 ? 14.026 8.561 -9.600 1.00 86.56 89 ARG A C 1
ATOM 730 O O . ARG A 1 89 ? 14.363 8.442 -10.774 1.00 86.56 89 ARG A O 1
ATOM 737 N N . LYS A 1 90 ? 14.791 8.179 -8.575 1.00 89.75 90 LYS A N 1
ATOM 738 C CA . LYS A 1 90 ? 16.091 7.529 -8.744 1.00 89.75 90 LYS A CA 1
ATOM 739 C C . LYS A 1 90 ? 15.949 6.227 -9.533 1.00 89.75 90 LYS A C 1
ATOM 741 O O . LYS A 1 90 ? 16.655 6.049 -10.517 1.00 89.75 90 LYS A O 1
ATOM 746 N N . TYR A 1 91 ? 15.016 5.359 -9.142 1.00 90.38 91 TYR A N 1
ATOM 747 C CA . TYR A 1 91 ? 14.822 4.070 -9.804 1.00 90.38 91 TYR A CA 1
ATOM 748 C C . TYR A 1 91 ? 14.377 4.209 -11.258 1.00 90.38 91 TYR A C 1
ATOM 750 O O . TYR A 1 91 ? 14.879 3.474 -12.101 1.00 90.38 91 TYR A O 1
ATOM 758 N N . LEU A 1 92 ? 13.490 5.163 -11.560 1.00 87.00 92 LEU A N 1
ATOM 759 C CA . LEU A 1 92 ? 13.097 5.459 -12.937 1.00 87.00 92 LEU A CA 1
ATOM 760 C C . LEU A 1 92 ? 14.265 5.984 -13.772 1.00 87.00 92 LEU A C 1
ATOM 762 O O . LEU A 1 92 ? 14.423 5.570 -14.915 1.00 87.00 92 LEU A O 1
ATOM 766 N N . LEU A 1 93 ? 15.078 6.886 -13.215 1.00 87.56 93 LEU A N 1
ATOM 767 C CA . LEU A 1 93 ? 16.227 7.432 -13.931 1.00 87.56 93 LEU A CA 1
ATOM 768 C C . LEU A 1 93 ? 17.233 6.328 -14.269 1.00 87.56 93 LEU A C 1
ATOM 770 O O . LEU A 1 93 ? 17.658 6.244 -15.413 1.00 87.56 93 LEU A O 1
ATOM 774 N N . GLU A 1 94 ? 17.551 5.461 -13.302 1.00 89.38 94 GLU A N 1
ATOM 775 C CA . GLU A 1 94 ? 18.411 4.290 -13.516 1.00 89.38 94 GLU A CA 1
ATOM 776 C C . GLU A 1 94 ? 17.875 3.393 -14.642 1.00 89.38 94 GLU A C 1
ATOM 778 O O . GLU A 1 94 ? 18.642 2.974 -15.510 1.00 89.38 94 GLU A O 1
ATOM 783 N N . GLU A 1 95 ? 16.563 3.141 -14.665 1.00 85.44 95 GLU A N 1
ATOM 784 C CA . GLU A 1 95 ? 15.924 2.297 -15.678 1.00 85.44 95 GLU A CA 1
ATOM 785 C C . GLU A 1 95 ? 16.021 2.910 -17.083 1.00 85.44 95 GLU A C 1
ATOM 787 O O . GLU A 1 95 ? 16.425 2.230 -18.022 1.00 85.44 95 GLU A O 1
ATOM 792 N N . VAL A 1 96 ? 15.747 4.213 -17.218 1.00 84.94 96 VAL A N 1
ATOM 793 C CA . VAL A 1 96 ? 15.845 4.935 -18.499 1.00 84.94 96 VAL A CA 1
ATOM 794 C C . VAL A 1 96 ? 17.290 4.997 -18.990 1.00 84.94 96 VAL A C 1
ATOM 796 O O . VAL A 1 96 ? 17.554 4.726 -20.157 1.00 84.94 96 VAL A O 1
ATOM 799 N N . THR A 1 97 ? 18.248 5.289 -18.107 1.00 85.12 97 TH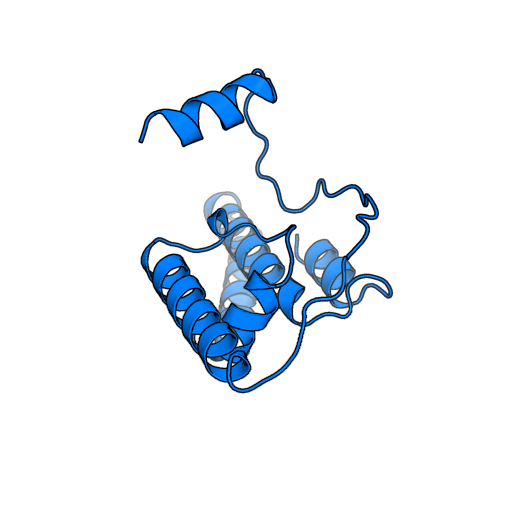R A N 1
ATOM 800 C CA . THR A 1 97 ? 19.672 5.328 -18.482 1.00 85.12 97 THR A CA 1
ATOM 801 C C . THR A 1 97 ? 20.229 3.958 -18.864 1.00 85.12 97 THR A C 1
ATOM 803 O O . THR A 1 97 ? 21.192 3.886 -19.615 1.00 85.12 97 THR A O 1
ATOM 806 N N . SER A 1 98 ? 19.616 2.870 -18.385 1.00 77.12 98 SER A N 1
ATOM 807 C CA . SER A 1 98 ? 20.001 1.501 -18.759 1.00 77.12 98 SER A CA 1
ATOM 808 C C . SER A 1 98 ? 19.468 1.087 -20.138 1.00 77.12 98 SER A C 1
ATOM 810 O O . SER A 1 98 ? 19.908 0.078 -20.681 1.00 77.12 98 SER A O 1
ATOM 812 N N . MET A 1 99 ? 18.519 1.843 -20.702 1.00 65.81 99 MET A N 1
ATOM 813 C CA . MET A 1 99 ? 17.912 1.591 -22.017 1.00 65.81 99 MET A CA 1
ATOM 814 C C . MET A 1 99 ? 18.580 2.387 -23.154 1.00 65.81 99 MET A C 1
ATOM 816 O O . MET A 1 99 ? 18.339 2.090 -24.321 1.00 65.81 99 MET A O 1
ATOM 820 N N . ASP A 1 100 ? 19.433 3.365 -22.835 1.00 54.34 100 ASP A N 1
ATOM 821 C CA . ASP A 1 100 ? 20.052 4.294 -23.801 1.00 54.34 100 ASP A CA 1
ATOM 822 C C . ASP A 1 100 ? 21.201 3.674 -24.630 1.00 54.34 100 ASP A C 1
ATOM 824 O O . ASP A 1 100 ? 21.693 4.284 -25.573 1.00 54.34 100 ASP A O 1
ATOM 828 N N . ASP A 1 101 ? 21.585 2.418 -24.368 1.00 52.03 101 ASP A N 1
ATOM 829 C CA . ASP A 1 101 ? 22.555 1.690 -25.209 1.00 52.03 101 ASP A CA 1
ATOM 830 C C . ASP A 1 101 ? 21.955 1.164 -26.536 1.00 52.03 101 ASP A C 1
ATOM 832 O O . ASP A 1 101 ? 22.655 0.549 -27.346 1.00 52.03 101 ASP A O 1
ATOM 836 N N . GLY A 1 102 ? 20.678 1.450 -26.822 1.00 55.31 102 GLY A N 1
ATOM 837 C CA . GLY A 1 102 ? 20.145 1.384 -28.181 1.00 55.31 102 GLY A CA 1
ATOM 838 C C . GLY A 1 102 ? 18.629 1.235 -28.268 1.00 55.31 102 GLY A C 1
ATOM 839 O O . GLY A 1 102 ? 18.107 0.181 -27.917 1.00 55.31 102 GLY A O 1
ATOM 840 N N . LEU A 1 103 ? 17.949 2.252 -28.822 1.00 46.62 103 LEU A N 1
ATOM 841 C CA . LEU A 1 103 ? 16.951 2.179 -29.913 1.00 46.62 103 LEU A CA 1
ATOM 842 C C . LEU A 1 103 ? 16.085 3.458 -29.988 1.00 46.62 103 LEU A C 1
ATOM 844 O O . LEU A 1 103 ? 15.662 4.008 -28.976 1.00 46.62 103 LEU A O 1
ATOM 848 N N . ASP A 1 104 ? 15.820 3.886 -31.228 1.00 45.28 104 ASP A N 1
ATOM 849 C CA . ASP A 1 104 ? 14.938 4.986 -31.651 1.00 45.28 104 ASP A CA 1
ATOM 850 C C . ASP A 1 104 ? 13.521 4.917 -31.037 1.00 45.28 104 ASP A C 1
ATOM 852 O O . ASP A 1 104 ? 12.924 3.846 -30.911 1.00 45.28 104 ASP A O 1
ATOM 856 N N . SER A 1 105 ? 12.960 6.084 -30.702 1.00 42.25 105 SER A N 1
ATOM 857 C CA . SER A 1 105 ? 11.647 6.247 -30.049 1.00 42.25 105 SER A CA 1
ATOM 858 C C . SER A 1 105 ? 10.450 5.994 -30.985 1.00 42.25 105 SER A C 1
ATOM 860 O O . SER A 1 105 ? 10.419 6.573 -32.072 1.00 42.25 105 SER A O 1
ATOM 862 N N . PRO A 1 106 ? 9.397 5.262 -30.558 1.00 44.78 106 PRO A N 1
ATOM 863 C CA . PRO A 1 106 ? 8.081 5.326 -31.185 1.00 44.78 106 PRO A CA 1
ATOM 864 C C . PRO A 1 106 ? 7.097 6.202 -30.383 1.00 44.78 106 PRO A C 1
ATOM 866 O O . PRO A 1 106 ? 7.089 6.216 -29.152 1.00 44.78 106 PRO A O 1
ATOM 869 N N . GLU A 1 107 ? 6.250 6.929 -31.111 1.00 40.12 107 GLU A N 1
ATOM 870 C CA . GLU A 1 107 ? 5.185 7.809 -30.610 1.00 40.12 107 GLU A CA 1
ATOM 871 C C . GLU A 1 107 ? 4.041 7.013 -29.943 1.00 40.12 107 GLU A C 1
ATOM 873 O O . GLU A 1 107 ? 3.628 5.969 -30.447 1.00 40.12 107 GLU A O 1
ATOM 878 N N . ILE A 1 108 ? 3.499 7.510 -28.820 1.00 42.75 108 ILE A N 1
ATOM 879 C CA . ILE A 1 108 ? 2.372 6.893 -28.092 1.00 42.75 108 ILE A CA 1
ATOM 880 C C . ILE A 1 108 ? 1.167 7.846 -28.081 1.00 42.75 108 ILE A C 1
ATOM 882 O O . ILE A 1 108 ? 1.240 8.947 -27.534 1.00 42.75 108 ILE A O 1
ATOM 886 N N . GLU A 1 109 ? 0.037 7.397 -28.638 1.00 40.12 109 GLU A N 1
ATOM 887 C CA . GLU A 1 109 ? -1.263 8.080 -28.576 1.00 40.12 109 GLU A CA 1
ATOM 888 C C . GLU A 1 109 ? -1.986 7.846 -27.234 1.00 40.12 109 GLU A C 1
ATOM 890 O O . GLU A 1 109 ? -2.012 6.745 -26.681 1.00 40.12 109 GLU A O 1
ATOM 895 N N . SER A 1 110 ? -2.604 8.909 -26.712 1.00 36.62 110 SER A N 1
ATOM 896 C CA . SER A 1 110 ? -3.274 8.961 -25.408 1.00 36.62 110 SER A CA 1
ATOM 897 C C . SER A 1 110 ? -4.745 8.531 -25.493 1.00 36.62 110 SER A C 1
ATOM 899 O O . SER A 1 110 ? -5.533 9.149 -26.207 1.00 36.62 110 SER A O 1
ATOM 901 N N . SER A 1 111 ? -5.143 7.525 -24.705 1.00 40.12 111 SER A N 1
ATOM 902 C CA . SER A 1 111 ? -6.552 7.172 -24.477 1.00 40.12 111 SER A CA 1
ATOM 903 C C . SER A 1 111 ? -6.993 7.602 -23.072 1.00 40.12 111 SER A C 1
ATOM 905 O O . SER A 1 111 ? -6.327 7.302 -22.082 1.00 40.12 111 SER A O 1
ATOM 907 N N . LYS A 1 112 ? -8.104 8.347 -22.987 1.00 46.12 112 LYS A N 1
ATOM 908 C CA . LYS A 1 112 ? -8.665 8.917 -21.748 1.00 46.12 112 LYS A CA 1
ATOM 909 C C . LYS A 1 112 ? -9.560 7.905 -21.019 1.00 46.12 112 LYS A C 1
ATOM 911 O O . LYS A 1 112 ? -10.622 7.558 -21.530 1.00 46.12 112 LYS A O 1
ATOM 916 N N . GLY A 1 113 ? -9.186 7.529 -19.794 1.00 39.34 113 GLY A N 1
ATOM 917 C CA . GLY A 1 113 ? -10.041 6.84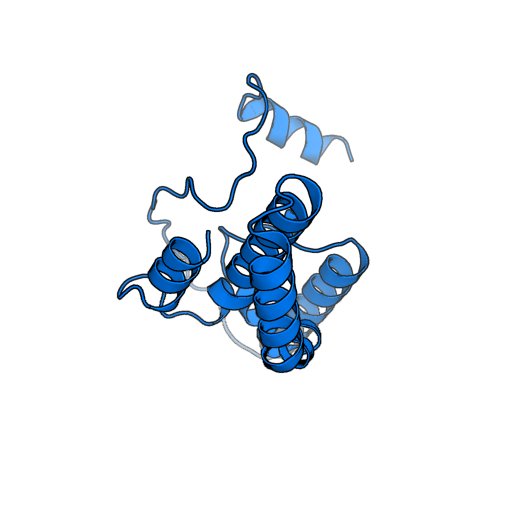2 -18.817 1.00 39.34 113 GLY A CA 1
ATOM 918 C C . GLY A 1 113 ? -10.273 7.713 -17.574 1.00 39.34 113 GLY A C 1
ATOM 919 O O . GLY A 1 113 ? -9.345 8.331 -17.065 1.00 39.34 113 GLY A O 1
ATOM 920 N N . ASN A 1 114 ? -11.523 7.815 -17.113 1.00 51.03 114 ASN A N 1
ATOM 921 C CA . ASN A 1 114 ? -11.928 8.602 -15.938 1.00 51.03 114 ASN A CA 1
ATOM 922 C C . ASN A 1 114 ? -11.421 7.979 -14.620 1.00 51.03 114 ASN A C 1
ATOM 924 O O . ASN A 1 114 ? -11.778 6.841 -14.321 1.00 51.03 114 ASN A O 1
ATOM 928 N N . SER A 1 115 ? -10.731 8.746 -13.763 1.00 40.03 115 SER A N 1
ATOM 929 C CA . SER A 1 115 ? -10.275 8.285 -12.437 1.00 40.03 115 SER A CA 1
ATOM 930 C C . SER A 1 115 ? -10.719 9.219 -11.291 1.00 40.03 115 SER A C 1
ATOM 932 O O . SER A 1 115 ? -10.062 10.214 -10.996 1.00 40.03 115 SER A O 1
ATOM 934 N N . SER A 1 116 ? -11.812 8.881 -10.590 1.00 44.47 116 SER A N 1
ATOM 935 C CA . SER A 1 116 ? -12.267 9.586 -9.366 1.00 44.47 116 SER A CA 1
ATOM 936 C C . SER A 1 116 ? -11.877 8.873 -8.057 1.00 44.47 116 SER A C 1
ATOM 938 O O . SER A 1 116 ? -12.243 9.329 -6.978 1.00 44.47 116 SER A O 1
ATOM 940 N N . PHE A 1 117 ? -11.160 7.747 -8.108 1.00 48.25 117 PHE A N 1
ATOM 941 C CA . PHE A 1 117 ? -10.875 6.949 -6.907 1.00 48.25 117 PHE A CA 1
ATOM 942 C C . PHE A 1 117 ? -9.605 7.380 -6.151 1.00 48.25 117 PHE A C 1
ATOM 944 O O . PHE A 1 117 ? -9.526 7.248 -4.932 1.00 48.25 117 PHE A O 1
ATOM 951 N N . PHE A 1 118 ? -8.606 7.901 -6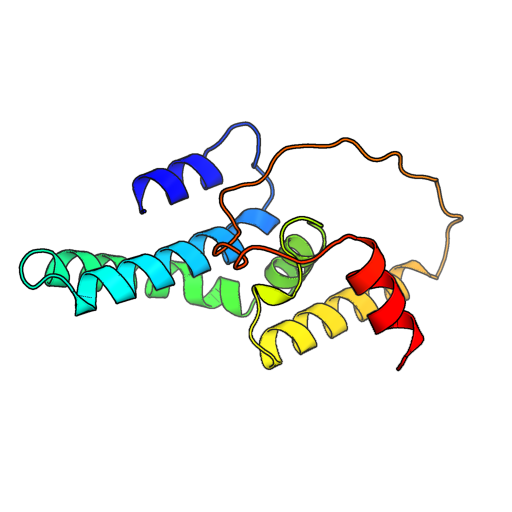.864 1.00 50.34 118 PHE A N 1
ATOM 952 C CA . PHE A 1 118 ? -7.274 8.178 -6.310 1.00 50.34 118 PHE A CA 1
ATOM 953 C C . PHE A 1 118 ? -7.064 9.631 -5.867 1.00 50.34 118 PHE A C 1
ATOM 955 O O . PHE A 1 118 ? -6.025 9.957 -5.295 1.00 50.34 118 PHE A O 1
ATOM 962 N N . CYS A 1 119 ? -8.053 10.497 -6.086 1.00 45.53 119 CYS A N 1
ATOM 963 C CA . CYS A 1 119 ? -8.015 11.885 -5.647 1.00 45.53 119 CYS A CA 1
ATOM 964 C C . CYS A 1 119 ? -8.732 12.052 -4.306 1.00 45.53 119 CYS A C 1
ATOM 966 O O . CYS A 1 119 ? -9.940 11.854 -4.203 1.00 45.53 119 CYS A O 1
ATOM 968 N N . SER A 1 120 ? -7.999 12.523 -3.297 1.00 44.00 120 SER A N 1
ATOM 969 C CA . SER A 1 120 ? -8.597 13.436 -2.321 1.00 44.00 120 SER A CA 1
ATOM 970 C C . SER A 1 120 ? -9.015 14.689 -3.090 1.00 44.00 120 SER A C 1
ATOM 972 O O . SER A 1 120 ? -8.194 15.223 -3.838 1.00 44.00 120 SER A O 1
ATOM 974 N N . GLU A 1 121 ? -10.277 15.102 -2.969 1.00 37.38 121 GLU A N 1
ATOM 975 C CA . GLU A 1 121 ? -10.827 16.218 -3.744 1.00 37.38 121 GLU A 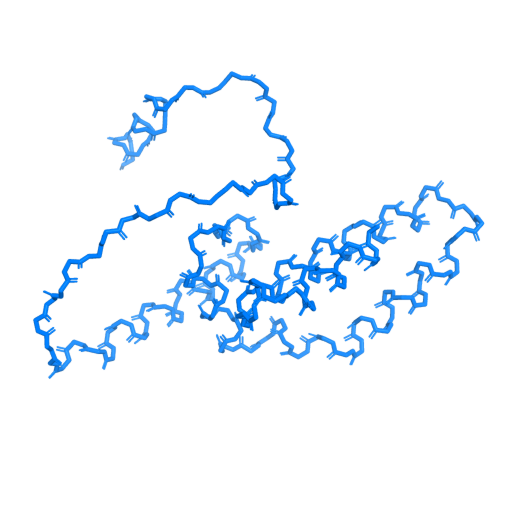CA 1
ATOM 976 C C . GLU A 1 121 ? -9.923 17.462 -3.675 1.00 37.38 121 GLU A C 1
ATOM 978 O O . GLU A 1 121 ? -9.572 17.896 -2.571 1.00 37.38 121 GLU A O 1
ATOM 983 N N . PRO A 1 122 ? -9.543 18.052 -4.821 1.00 37.56 122 PRO A N 1
ATOM 984 C CA . PRO A 1 122 ? -9.071 19.422 -4.835 1.00 37.56 122 PRO A CA 1
ATOM 985 C C . PRO A 1 122 ? -10.263 20.336 -4.535 1.00 37.56 122 PRO A C 1
ATOM 987 O O . PRO A 1 122 ? -11.319 20.234 -5.161 1.00 37.56 122 PRO A O 1
ATOM 990 N N . SER A 1 123 ? -10.092 21.224 -3.557 1.00 35.78 123 SER A N 1
ATOM 991 C CA . SER A 1 123 ? -10.957 22.388 -3.390 1.00 35.78 123 SER A CA 1
ATOM 992 C C . SER A 1 123 ? -11.066 23.116 -4.728 1.00 35.78 123 SER A C 1
ATOM 994 O O . SER A 1 123 ? -10.058 23.340 -5.391 1.00 35.78 123 SER A O 1
ATOM 996 N N . SER A 1 124 ? -12.300 23.419 -5.115 1.00 45.62 124 SER A N 1
ATOM 997 C CA . SER A 1 124 ? -12.688 24.112 -6.341 1.00 45.62 124 SER A CA 1
ATOM 998 C C . SER A 1 124 ? -11.819 25.332 -6.653 1.00 45.62 124 SER A C 1
ATOM 1000 O O . SER A 1 124 ? -11.563 26.117 -5.744 1.00 45.62 124 SER A O 1
ATOM 1002 N N . GLU A 1 125 ? -11.535 25.504 -7.951 1.00 48.88 125 GLU A N 1
ATOM 1003 C CA . GLU A 1 125 ? -10.861 26.637 -8.619 1.00 48.88 125 GLU A CA 1
ATOM 1004 C C . GLU A 1 125 ? -9.357 26.453 -8.856 1.00 48.88 125 GLU A C 1
ATOM 1006 O O . GLU A 1 125 ? -8.548 27.084 -8.201 1.00 48.88 125 GLU A O 1
ATOM 1011 N N . ASP A 1 126 ? -8.983 25.644 -9.851 1.00 42.47 126 ASP A N 1
ATOM 1012 C CA . ASP A 1 126 ? -7.698 25.809 -10.545 1.00 42.47 126 ASP A CA 1
ATOM 1013 C C . ASP A 1 126 ? -7.915 25.472 -12.027 1.00 42.47 126 ASP A C 1
ATOM 1015 O O . ASP A 1 126 ? -8.412 24.390 -12.367 1.00 42.47 126 ASP A O 1
ATOM 1019 N N . THR A 1 127 ? -7.617 26.422 -12.915 1.00 52.09 127 THR A N 1
ATOM 1020 C CA . THR A 1 127 ? -7.752 26.233 -14.365 1.00 52.09 127 THR A CA 1
ATOM 1021 C C . THR A 1 127 ? -6.453 25.685 -14.965 1.00 52.09 127 THR A C 1
ATOM 1023 O O . THR A 1 127 ? -5.383 25.885 -14.395 1.00 52.09 127 THR A O 1
ATOM 1026 N N . PRO A 1 128 ? -6.499 24.977 -16.113 1.00 52.78 128 PRO A N 1
ATOM 1027 C CA . PRO A 1 128 ? -5.315 24.340 -16.709 1.00 52.78 128 PRO A CA 1
ATOM 1028 C C . PRO A 1 128 ? -4.155 25.309 -16.983 1.00 52.78 128 PRO A C 1
ATOM 1030 O O . PRO A 1 128 ? -2.991 24.912 -16.962 1.00 52.78 128 PRO A O 1
ATOM 1033 N N . ASP A 1 129 ? -4.476 26.584 -17.204 1.00 52.53 129 ASP A N 1
ATOM 1034 C CA . ASP A 1 129 ? -3.510 27.645 -17.476 1.00 52.53 129 ASP A CA 1
ATOM 1035 C C . ASP A 1 129 ? -2.646 27.987 -16.246 1.00 52.53 129 ASP A C 1
ATOM 1037 O O . ASP A 1 129 ? -1.498 28.419 -16.384 1.00 52.53 129 ASP A O 1
ATOM 1041 N N . ASP A 1 130 ? -3.140 27.716 -15.035 1.00 59.75 130 ASP A N 1
ATOM 1042 C CA . ASP A 1 130 ? -2.414 27.963 -13.786 1.00 59.75 130 ASP A CA 1
ATOM 1043 C C . ASP A 1 130 ? -1.291 26.931 -13.557 1.00 59.75 130 ASP A C 1
ATOM 1045 O O . ASP A 1 130 ? -0.258 27.244 -12.953 1.00 59.75 130 ASP A O 1
ATOM 1049 N N . GLU A 1 131 ? -1.438 25.708 -14.087 1.00 59.78 131 GLU A N 1
ATOM 1050 C CA . GLU A 1 131 ? -0.426 24.646 -13.975 1.00 59.78 131 GLU A CA 1
ATOM 1051 C C . GLU A 1 131 ? 0.772 24.908 -14.906 1.00 59.78 131 GLU A C 1
ATOM 1053 O O . GLU A 1 131 ? 1.923 24.734 -14.495 1.00 59.78 131 GLU A O 1
ATOM 1058 N N . VAL A 1 132 ? 0.520 25.403 -16.127 1.00 61.12 132 VAL A N 1
ATOM 1059 C CA . VAL A 1 132 ? 1.568 25.733 -17.114 1.00 61.12 132 VAL A CA 1
ATOM 1060 C C . VAL A 1 132 ? 2.407 26.922 -16.645 1.00 61.12 132 VAL A C 1
ATOM 1062 O O . VAL A 1 132 ? 3.637 26.875 -16.697 1.00 61.12 132 VAL A O 1
ATOM 1065 N N . ASN A 1 133 ? 1.760 27.963 -16.117 1.00 60.69 133 ASN A N 1
ATOM 1066 C CA . ASN A 1 133 ? 2.452 29.166 -15.651 1.00 60.69 133 ASN A CA 1
ATOM 1067 C C . ASN A 1 133 ? 3.333 28.913 -14.423 1.00 60.69 133 ASN A C 1
ATOM 1069 O O . ASN A 1 133 ? 4.365 29.562 -14.264 1.00 60.69 133 ASN A O 1
ATOM 1073 N N . ARG A 1 134 ? 2.978 27.943 -13.573 1.00 69.06 134 ARG A N 1
ATOM 1074 C CA . ARG A 1 134 ? 3.807 27.566 -12.422 1.00 69.06 134 ARG A CA 1
ATOM 1075 C C . ARG A 1 134 ? 5.084 26.830 -12.835 1.00 69.06 134 ARG A C 1
ATOM 1077 O O . ARG A 1 134 ? 6.099 26.980 -12.170 1.00 69.06 134 ARG A O 1
ATOM 1084 N N . PHE A 1 135 ? 5.046 26.055 -13.917 1.00 55.78 135 PHE A N 1
ATOM 1085 C CA . PHE A 1 135 ? 6.200 25.285 -14.394 1.00 55.78 135 PHE A CA 1
ATOM 1086 C C . PHE A 1 135 ? 7.258 26.135 -15.103 1.00 55.78 135 PHE A C 1
ATOM 1088 O O . PHE A 1 135 ? 8.414 25.735 -15.166 1.00 55.78 135 PHE A O 1
ATOM 1095 N N . LEU A 1 136 ? 6.857 27.282 -15.652 1.00 58.47 136 LEU A N 1
ATOM 1096 C CA . LEU A 1 136 ? 7.741 28.204 -16.370 1.00 58.47 136 LEU A CA 1
ATOM 1097 C C . LEU A 1 136 ? 8.383 29.264 -15.463 1.00 58.47 136 LEU A C 1
ATOM 1099 O O . LEU A 1 136 ? 9.182 30.065 -15.944 1.00 58.47 136 LEU A O 1
ATOM 1103 N N . ALA A 1 137 ? 7.992 29.313 -14.188 1.00 55.03 137 ALA A N 1
ATOM 1104 C CA . ALA A 1 137 ? 8.439 30.323 -13.231 1.00 55.03 137 ALA A CA 1
ATOM 1105 C C . ALA A 1 137 ? 9.557 29.846 -12.278 1.00 55.03 137 ALA A C 1
ATOM 1107 O O . ALA A 1 137 ? 10.085 30.681 -11.543 1.00 55.03 137 ALA A O 1
ATOM 1108 N N . ASP A 1 138 ? 9.909 28.555 -12.302 1.00 42.28 138 ASP A N 1
ATOM 1109 C CA . ASP A 1 138 ? 11.120 27.975 -11.683 1.00 42.28 138 ASP A CA 1
ATOM 1110 C C . ASP A 1 138 ? 12.226 27.791 -12.741 1.00 42.28 138 ASP A C 1
ATOM 1112 O O . ASP A 1 138 ? 13.421 27.882 -12.372 1.00 42.28 138 ASP A O 1
#

InterPro domains:
  IPR012337 Ribonuclease H-like superfamily [SSF53098] (1-134)

pLDDT: mean 76.48, std 19.72, range [35.78, 97.62]